Protein AF-A0A963RUG9-F1 (afdb_monomer)

Structure (mmCIF, N/CA/C/O backbone):
data_AF-A0A963RUG9-F1
#
_entry.id   AF-A0A963RUG9-F1
#
loop_
_atom_site.group_PDB
_atom_site.id
_atom_site.type_symbol
_atom_site.label_atom_id
_atom_site.label_alt_id
_atom_site.label_comp_id
_atom_site.label_asym_id
_atom_site.label_entity_id
_atom_site.label_seq_id
_atom_site.pdbx_PDB_ins_code
_atom_site.Cartn_x
_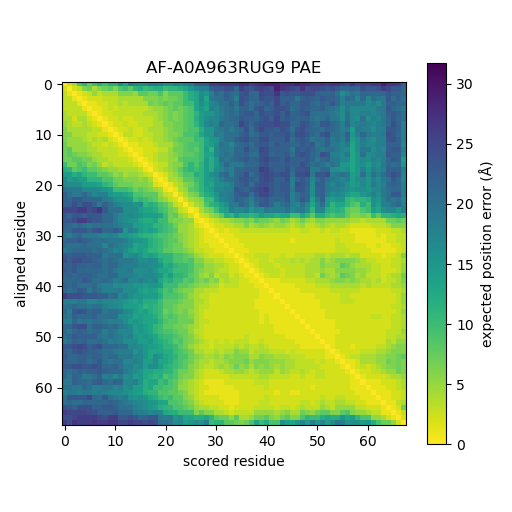atom_site.Cartn_y
_atom_site.Cartn_z
_atom_site.occupancy
_atom_site.B_iso_or_equiv
_atom_site.auth_seq_id
_atom_site.auth_comp_id
_atom_site.auth_asym_id
_atom_site.auth_atom_id
_atom_site.pdbx_PDB_model_num
ATOM 1 N N . MET A 1 1 ? -25.376 -5.326 55.608 1.00 60.09 1 MET A N 1
ATOM 2 C CA . MET A 1 1 ? -24.006 -5.633 55.115 1.00 60.09 1 MET A CA 1
ATOM 3 C C . MET A 1 1 ? -23.955 -5.937 53.611 1.00 60.09 1 MET A C 1
ATOM 5 O O . MET A 1 1 ? -22.894 -5.820 53.013 1.00 60.09 1 MET A O 1
ATOM 9 N N . THR A 1 2 ? -25.086 -6.276 52.986 1.00 70.88 2 THR A N 1
ATOM 10 C CA . THR A 1 2 ? -25.221 -6.554 51.547 1.00 70.88 2 THR A CA 1
ATOM 11 C C . THR A 1 2 ? -25.012 -5.317 50.666 1.00 70.88 2 THR A C 1
ATOM 13 O O . THR A 1 2 ? -24.190 -5.381 49.768 1.00 70.88 2 THR A O 1
ATOM 16 N N . LEU A 1 3 ? -25.619 -4.166 50.992 1.00 78.25 3 LEU A N 1
ATOM 17 C CA . LEU A 1 3 ? -25.565 -2.946 50.159 1.00 78.25 3 LEU A CA 1
ATOM 18 C C . LEU A 1 3 ? -24.145 -2.393 49.914 1.00 78.25 3 LEU A C 1
ATOM 20 O O . LEU A 1 3 ? -23.817 -1.962 48.814 1.00 78.25 3 LEU A O 1
ATOM 24 N N . ARG A 1 4 ? -23.274 -2.446 50.932 1.00 80.69 4 ARG A N 1
ATOM 25 C CA . ARG A 1 4 ? -21.866 -2.025 50.813 1.00 80.69 4 ARG A CA 1
ATOM 26 C C . ARG A 1 4 ? -21.077 -2.945 49.881 1.00 80.69 4 ARG A C 1
ATOM 28 O O . ARG A 1 4 ? -20.275 -2.467 49.090 1.00 80.69 4 ARG A O 1
ATOM 35 N N . ARG A 1 5 ? -21.335 -4.256 49.954 1.00 80.31 5 ARG A N 1
ATOM 36 C CA . ARG A 1 5 ? -20.718 -5.258 49.074 1.00 80.31 5 ARG A CA 1
ATOM 37 C C . ARG A 1 5 ? -21.161 -5.080 47.625 1.00 80.31 5 ARG A C 1
ATOM 39 O O . ARG A 1 5 ? -20.321 -5.196 46.741 1.00 80.31 5 ARG A O 1
ATOM 46 N N . THR A 1 6 ? -22.429 -4.745 47.387 1.00 82.75 6 THR A N 1
ATOM 47 C CA . THR A 1 6 ? -22.926 -4.471 46.033 1.00 82.75 6 THR A CA 1
ATOM 48 C C . THR A 1 6 ? -22.259 -3.236 45.437 1.00 82.75 6 THR A C 1
ATOM 50 O O . THR A 1 6 ? -21.782 -3.30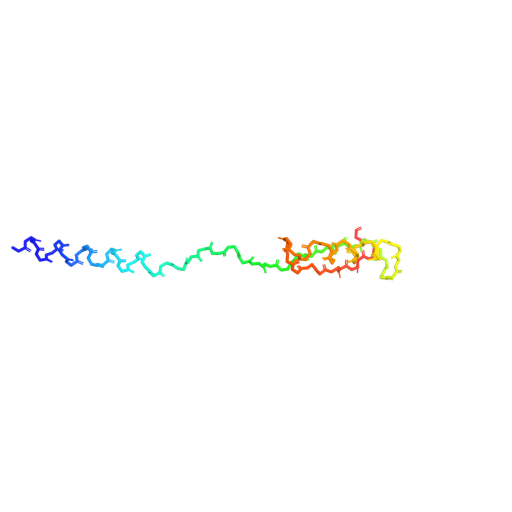3 44.314 1.00 82.75 6 THR A O 1
ATOM 53 N N . LEU A 1 7 ? -22.133 -2.144 46.201 1.00 85.25 7 LEU A N 1
ATOM 54 C CA . LEU A 1 7 ? -21.468 -0.920 45.732 1.00 85.25 7 LEU A CA 1
ATOM 55 C C . LEU A 1 7 ? -19.994 -1.148 45.362 1.00 85.25 7 LEU A C 1
ATOM 57 O O . LEU A 1 7 ? -19.540 -0.670 44.325 1.00 85.25 7 LEU A O 1
ATOM 61 N N . LEU A 1 8 ? -19.264 -1.913 46.179 1.00 88.12 8 LEU A N 1
ATOM 62 C CA . LEU A 1 8 ? -17.871 -2.283 45.902 1.00 88.12 8 LEU A CA 1
ATOM 63 C C . LEU A 1 8 ? -17.746 -3.143 44.635 1.00 88.12 8 LEU A C 1
ATOM 65 O O . LEU A 1 8 ? -16.882 -2.882 43.802 1.00 88.12 8 LEU A O 1
ATOM 69 N N . ALA A 1 9 ? -18.625 -4.134 44.463 1.00 83.31 9 ALA A N 1
ATOM 70 C CA . ALA A 1 9 ? -18.612 -5.011 43.293 1.00 83.31 9 ALA A CA 1
ATOM 71 C C . ALA A 1 9 ? -18.914 -4.249 41.991 1.00 83.31 9 ALA A C 1
ATOM 73 O O . ALA A 1 9 ? -18.214 -4.431 40.994 1.00 83.31 9 ALA A O 1
ATOM 74 N N . THR A 1 10 ? -19.903 -3.350 42.006 1.00 84.25 10 THR A N 1
ATOM 75 C CA . THR A 1 10 ? -20.256 -2.543 40.829 1.00 84.25 10 THR A CA 1
ATOM 76 C C . THR A 1 10 ? -19.144 -1.558 40.461 1.00 84.25 10 THR A C 1
ATOM 78 O O . THR A 1 10 ? -18.862 -1.369 39.280 1.00 84.25 10 THR A O 1
ATOM 81 N N . GLY A 1 11 ? -18.468 -0.968 41.455 1.00 86.62 11 GLY A N 1
ATOM 82 C CA . GLY A 1 11 ? -17.337 -0.066 41.218 1.00 86.62 11 GLY A CA 1
ATOM 83 C C . GLY A 1 11 ? -16.156 -0.754 40.526 1.00 86.62 11 GLY A C 1
ATOM 84 O O . GLY A 1 11 ? -15.588 -0.204 39.584 1.00 86.62 11 GLY A O 1
ATOM 85 N N . ILE A 1 12 ? -15.828 -1.982 40.940 1.00 86.25 12 ILE A N 1
ATOM 86 C CA . ILE A 1 12 ? -14.748 -2.776 40.329 1.00 86.25 12 ILE A CA 1
ATOM 87 C C . ILE A 1 12 ? -15.092 -3.152 38.880 1.00 86.25 12 ILE A C 1
ATOM 89 O O . ILE A 1 12 ? -14.240 -3.042 38.000 1.00 86.25 12 ILE A O 1
ATOM 93 N N . ALA A 1 13 ? -16.340 -3.545 38.611 1.00 83.75 13 ALA A N 1
ATOM 94 C CA . ALA A 1 13 ? -16.781 -3.899 37.262 1.00 83.75 13 ALA A CA 1
ATOM 95 C C . ALA A 1 13 ? -16.715 -2.706 36.289 1.00 83.75 13 ALA A C 1
ATOM 97 O O . ALA A 1 13 ? -16.279 -2.859 35.148 1.00 83.75 13 ALA A O 1
ATOM 98 N N . LEU A 1 14 ? -17.094 -1.508 36.744 1.00 85.00 14 LEU A N 1
ATOM 99 C CA . LEU A 1 14 ? -17.052 -0.301 35.916 1.00 85.00 14 LEU A CA 1
ATOM 100 C C . LEU A 1 14 ? -15.612 0.146 35.619 1.00 85.00 14 LEU A C 1
ATOM 102 O O . LEU A 1 14 ? -15.303 0.536 34.495 1.00 85.00 14 LEU A O 1
ATOM 106 N N . ALA A 1 15 ? -14.715 0.036 36.603 1.00 83.00 15 ALA A N 1
ATOM 107 C CA . ALA A 1 15 ? -13.296 0.334 36.416 1.00 83.00 15 ALA A CA 1
ATOM 108 C C . ALA A 1 15 ? -12.630 -0.621 35.408 1.00 83.00 15 ALA A C 1
ATOM 110 O O . ALA A 1 15 ? -11.812 -0.186 34.598 1.00 83.00 15 ALA A O 1
ATOM 111 N N . ALA A 1 16 ? -13.016 -1.902 35.405 1.00 80.69 16 ALA A N 1
ATOM 112 C CA . ALA A 1 16 ? -12.511 -2.879 34.441 1.00 80.69 16 ALA A CA 1
A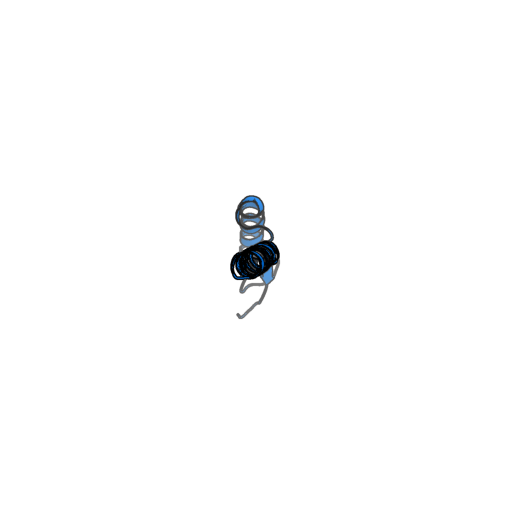TOM 113 C C . ALA A 1 16 ? -12.951 -2.572 32.997 1.00 80.69 16 ALA A C 1
ATOM 115 O O . ALA A 1 16 ? -12.168 -2.764 32.071 1.00 80.69 16 ALA A O 1
ATOM 116 N N . ALA A 1 17 ? -14.166 -2.047 32.799 1.00 78.75 17 ALA A N 1
ATOM 117 C CA . ALA A 1 17 ? -14.678 -1.684 31.475 1.00 78.75 17 ALA A CA 1
ATOM 118 C C . ALA A 1 17 ? -14.000 -0.437 30.871 1.00 78.75 17 ALA A C 1
ATOM 120 O O . ALA A 1 17 ? -13.903 -0.318 29.655 1.00 78.75 17 ALA A O 1
ATOM 121 N N . LEU A 1 18 ? -13.513 0.487 31.705 1.00 78.81 18 LEU A N 1
ATOM 122 C CA . LEU A 1 18 ? -12.802 1.693 31.253 1.00 78.81 18 LEU A CA 1
ATOM 123 C C . LEU A 1 18 ? -11.314 1.440 30.962 1.0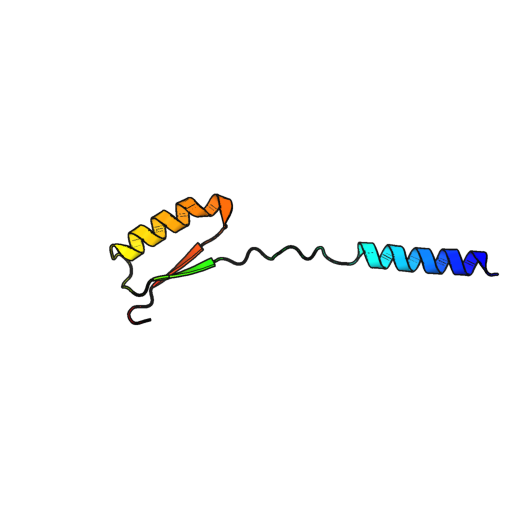0 78.81 18 LEU A C 1
ATOM 125 O O . LEU A 1 18 ? -10.684 2.226 30.258 1.00 78.81 18 LEU A O 1
ATOM 129 N N . GLY A 1 19 ? -10.746 0.363 31.512 1.00 73.38 19 GLY A N 1
ATOM 130 C CA . GLY A 1 19 ? -9.334 0.011 31.353 1.00 73.38 19 GLY A CA 1
ATOM 131 C C . GLY A 1 19 ? -9.017 -0.821 30.110 1.00 73.38 19 GLY A C 1
ATOM 132 O O . GLY A 1 19 ? -7.841 -1.034 29.815 1.00 73.38 19 GLY A O 1
ATOM 133 N N . THR A 1 20 ? -10.022 -1.310 29.377 1.00 73.19 20 THR A N 1
ATOM 134 C CA . THR A 1 20 ? -9.771 -2.059 28.143 1.00 73.19 20 THR A CA 1
ATOM 135 C C . THR A 1 20 ? -9.340 -1.089 27.044 1.00 73.19 20 THR A C 1
ATOM 137 O O . THR A 1 20 ? -10.145 -0.230 26.669 1.00 73.19 20 THR A O 1
ATOM 140 N N . PRO A 1 21 ? -8.111 -1.194 26.502 1.00 71.12 21 PRO A N 1
ATOM 141 C CA . PRO A 1 21 ? -7.739 -0.399 25.342 1.00 71.12 21 PRO A CA 1
ATOM 142 C C . PRO A 1 21 ? -8.734 -0.703 24.224 1.00 71.12 21 PRO A C 1
ATOM 144 O O . PRO A 1 21 ? -9.037 -1.872 23.968 1.00 71.12 21 PRO A O 1
ATOM 147 N N . LEU A 1 22 ? -9.256 0.337 23.565 1.00 69.69 22 LEU A N 1
ATOM 148 C CA . LEU A 1 22 ? -10.006 0.131 22.332 1.00 69.69 22 LEU A CA 1
ATOM 149 C C . LEU A 1 22 ? -9.109 -0.694 21.411 1.00 69.69 22 LEU A C 1
ATOM 151 O O . LEU A 1 22 ? -7.985 -0.283 21.114 1.00 69.69 22 LEU A O 1
ATOM 155 N N . ALA A 1 23 ? -9.603 -1.848 20.970 1.00 65.75 23 ALA A N 1
ATOM 156 C CA . ALA A 1 23 ? -8.989 -2.615 19.902 1.00 65.75 23 ALA A CA 1
ATOM 157 C C . ALA A 1 23 ? -9.127 -1.813 18.598 1.00 65.75 23 ALA A C 1
ATOM 159 O O . ALA A 1 23 ? -9.957 -2.104 17.743 1.00 65.75 23 ALA A O 1
ATOM 160 N N . GLY A 1 24 ? -8.353 -0.736 18.476 1.00 61.78 24 GLY A N 1
ATOM 161 C CA . GLY A 1 24 ? -8.160 -0.039 17.222 1.00 61.78 24 GLY A CA 1
ATOM 162 C C . GLY A 1 24 ? -7.390 -0.978 16.310 1.00 61.78 24 GLY A C 1
ATOM 163 O O . GLY A 1 24 ? -6.332 -1.481 16.693 1.00 61.78 24 GLY A O 1
ATOM 164 N N . ALA A 1 25 ? -7.923 -1.241 15.118 1.00 63.81 25 ALA A N 1
ATOM 165 C CA . ALA A 1 25 ? -7.157 -1.899 14.075 1.00 63.81 25 ALA A CA 1
ATOM 166 C C . ALA A 1 25 ? -5.875 -1.079 13.872 1.00 63.81 25 ALA A C 1
ATOM 168 O O . ALA A 1 25 ? -5.937 0.071 13.442 1.00 63.81 25 ALA A O 1
ATOM 169 N N . GLN A 1 26 ? -4.721 -1.626 14.265 1.00 63.69 26 GLN A N 1
ATOM 170 C CA . GLN A 1 26 ? -3.449 -0.958 14.025 1.00 63.69 26 GLN A CA 1
ATOM 171 C C . GLN A 1 26 ? -3.322 -0.742 12.521 1.00 63.69 26 GLN A C 1
ATOM 173 O O . GLN A 1 26 ? -3.334 -1.710 11.758 1.00 63.69 26 GLN A O 1
ATOM 178 N N . THR A 1 27 ? -3.188 0.515 12.104 1.00 71.25 27 THR A N 1
ATOM 179 C CA . THR A 1 27 ? -2.934 0.891 10.714 1.00 71.25 27 THR A CA 1
ATOM 180 C C . THR A 1 27 ? -1.512 0.467 10.348 1.00 71.25 27 THR A C 1
ATOM 182 O O . THR A 1 27 ? -0.577 1.267 10.356 1.00 71.25 27 THR A O 1
ATOM 185 N N . LYS A 1 28 ? -1.309 -0.834 10.121 1.00 82.88 28 LYS A N 1
ATOM 186 C CA . LYS A 1 28 ? -0.044 -1.350 9.604 1.00 82.88 28 LYS A CA 1
ATOM 187 C C . LYS A 1 28 ? 0.093 -0.921 8.145 1.00 82.88 28 LYS A C 1
ATOM 189 O O . LYS A 1 28 ? -0.896 -0.977 7.414 1.00 82.88 28 LYS A O 1
ATOM 194 N N . PRO A 1 29 ? 1.297 -0.510 7.720 1.00 88.69 29 PRO A N 1
ATOM 195 C CA . PRO A 1 29 ? 1.532 -0.217 6.320 1.00 88.69 29 PRO A CA 1
ATOM 196 C C . PRO A 1 29 ? 1.261 -1.462 5.470 1.00 88.69 29 PRO A C 1
ATOM 198 O O . PRO A 1 29 ? 1.578 -2.586 5.866 1.00 88.69 29 PRO A O 1
ATOM 201 N N . ILE A 1 30 ? 0.662 -1.256 4.304 1.00 91.12 30 ILE A N 1
ATOM 202 C CA . ILE A 1 30 ? 0.390 -2.318 3.336 1.00 91.12 30 ILE A CA 1
ATOM 203 C C . ILE A 1 30 ? 1.663 -2.562 2.534 1.00 91.12 30 ILE A C 1
ATOM 205 O O . ILE A 1 30 ? 2.231 -1.624 1.988 1.00 91.12 30 ILE A O 1
ATOM 209 N N . HIS A 1 31 ? 2.093 -3.816 2.430 1.00 93.31 31 HIS A N 1
ATOM 210 C CA . HIS A 1 31 ? 3.244 -4.207 1.621 1.00 93.31 31 HIS A CA 1
ATOM 211 C C . HIS A 1 31 ? 2.768 -4.706 0.255 1.00 93.31 31 HIS A C 1
ATOM 213 O O . HIS A 1 31 ? 2.118 -5.748 0.161 1.00 93.31 31 HIS A O 1
ATOM 219 N N . LEU A 1 32 ? 3.070 -3.957 -0.801 1.00 93.50 32 LEU A N 1
ATOM 220 C CA . LEU A 1 32 ? 2.742 -4.306 -2.178 1.00 93.50 32 LEU A CA 1
ATOM 221 C C . LEU A 1 32 ? 3.970 -4.918 -2.854 1.00 93.50 32 LEU A C 1
ATOM 223 O O . LEU A 1 32 ? 4.947 -4.223 -3.130 1.00 93.50 32 LEU A O 1
ATOM 227 N N . ILE A 1 33 ? 3.908 -6.219 -3.132 1.00 94.00 33 ILE A N 1
ATOM 228 C CA . ILE A 1 33 ? 4.982 -6.940 -3.820 1.00 94.00 33 ILE A CA 1
ATOM 229 C C . ILE A 1 33 ? 4.860 -6.705 -5.326 1.00 94.00 33 ILE A C 1
ATOM 231 O O . ILE A 1 33 ? 3.835 -7.013 -5.932 1.00 94.00 33 ILE A O 1
ATOM 235 N N . VAL A 1 34 ? 5.928 -6.198 -5.934 1.00 95.06 34 VAL A N 1
ATOM 236 C CA . VAL A 1 34 ? 6.048 -6.033 -7.385 1.00 95.06 34 VAL A CA 1
ATOM 237 C C . VAL A 1 34 ? 7.080 -7.050 -7.885 1.00 95.06 34 VAL A C 1
ATOM 239 O O . VAL A 1 34 ? 8.264 -6.887 -7.579 1.00 95.06 34 VAL A O 1
ATOM 242 N N . PRO A 1 35 ? 6.689 -8.088 -8.654 1.00 92.25 35 PRO A N 1
ATOM 243 C CA . PRO A 1 35 ? 7.586 -9.176 -9.061 1.00 92.25 35 PRO A CA 1
ATOM 244 C C . PRO A 1 35 ? 8.527 -8.797 -10.223 1.00 92.25 35 PRO A C 1
ATOM 246 O O . PRO A 1 35 ? 8.844 -9.601 -11.095 1.00 92.25 35 PRO A O 1
ATOM 249 N N . TYR A 1 36 ? 8.965 -7.539 -10.260 1.00 90.06 36 TYR A N 1
ATOM 250 C CA . TYR A 1 36 ? 9.768 -6.947 -11.326 1.00 90.06 36 TYR A CA 1
ATOM 251 C C . TYR A 1 36 ? 10.799 -5.981 -10.744 1.00 90.06 36 TYR A C 1
ATOM 253 O O . TYR A 1 36 ? 10.696 -5.557 -9.592 1.00 90.06 36 TYR A O 1
ATOM 261 N N . ALA A 1 37 ? 11.798 -5.626 -11.554 1.00 89.50 37 ALA A N 1
ATOM 262 C CA . ALA A 1 37 ? 12.811 -4.647 -11.180 1.00 89.50 37 ALA A CA 1
ATOM 263 C C . ALA A 1 37 ? 12.195 -3.267 -10.876 1.00 89.50 37 ALA A C 1
ATOM 265 O O . ALA A 1 37 ? 11.219 -2.848 -11.507 1.00 89.50 37 ALA A O 1
ATOM 266 N N . ALA A 1 38 ? 12.801 -2.554 -9.923 1.00 90.31 38 ALA A N 1
ATOM 267 C CA . ALA A 1 38 ? 12.440 -1.177 -9.605 1.00 90.31 38 ALA A CA 1
ATOM 268 C C . ALA A 1 38 ? 12.627 -0.265 -10.830 1.00 90.31 38 ALA A C 1
ATOM 270 O O . ALA A 1 38 ? 13.546 -0.464 -11.627 1.00 90.31 38 ALA A O 1
ATOM 271 N N . GLY A 1 39 ? 11.752 0.729 -10.992 1.00 90.06 39 GLY A N 1
ATOM 272 C CA . GLY A 1 39 ? 11.775 1.641 -12.141 1.00 90.06 39 GLY A CA 1
ATOM 273 C C . GLY A 1 39 ? 11.202 1.077 -13.450 1.00 90.06 39 GLY A C 1
ATOM 274 O O . GLY A 1 39 ? 11.135 1.804 -14.438 1.00 90.06 39 GLY A O 1
ATOM 275 N N . GLY A 1 40 ? 10.755 -0.184 -13.479 1.00 92.62 40 GLY A N 1
ATOM 276 C CA . GLY A 1 40 ? 9.997 -0.725 -14.608 1.00 92.62 40 GLY A CA 1
ATOM 277 C C . GLY A 1 40 ? 8.570 -0.154 -14.694 1.00 92.62 40 GLY A C 1
ATOM 278 O O . GLY A 1 40 ? 8.084 0.441 -13.729 1.00 92.62 40 GLY A O 1
ATOM 279 N N . PRO A 1 41 ? 7.840 -0.388 -15.802 1.00 92.69 41 PRO A N 1
ATOM 280 C CA . PRO A 1 41 ? 6.474 0.117 -15.979 1.00 92.69 41 PRO A CA 1
ATOM 281 C C . PRO A 1 41 ? 5.537 -0.255 -14.821 1.00 92.69 41 PRO A C 1
ATOM 283 O O . PRO A 1 41 ? 4.748 0.567 -14.367 1.00 92.69 41 PRO A O 1
ATOM 286 N N . LEU A 1 42 ? 5.682 -1.473 -14.289 1.00 92.88 42 LEU A N 1
ATOM 287 C CA . LEU A 1 42 ? 4.876 -1.966 -13.173 1.00 92.88 42 LEU A CA 1
ATOM 288 C C . LEU A 1 42 ? 5.210 -1.297 -11.836 1.00 92.88 42 LEU A C 1
ATOM 290 O O . LEU A 1 42 ? 4.302 -1.059 -11.047 1.00 92.88 42 LEU A O 1
ATOM 294 N N . ASP A 1 43 ? 6.474 -0.941 -11.588 1.00 94.69 43 ASP A N 1
ATOM 295 C CA . ASP A 1 43 ? 6.857 -0.175 -10.395 1.00 94.69 43 ASP A CA 1
ATOM 296 C C . ASP A 1 43 ? 6.273 1.244 -10.448 1.00 94.69 43 ASP A C 1
ATOM 298 O O . ASP A 1 43 ? 5.746 1.747 -9.457 1.00 94.69 43 ASP A O 1
ATOM 302 N N . VAL A 1 44 ? 6.282 1.868 -11.630 1.00 95.12 44 VAL A N 1
ATOM 303 C CA . VAL A 1 44 ? 5.679 3.193 -11.841 1.00 95.12 44 VAL A CA 1
ATOM 304 C C . VAL A 1 44 ? 4.169 3.152 -11.596 1.00 95.12 44 VAL A C 1
ATOM 306 O O . VAL A 1 44 ? 3.643 3.993 -10.863 1.00 95.12 44 VAL A O 1
ATOM 309 N N . THR A 1 45 ? 3.465 2.157 -12.143 1.00 95.06 45 THR A N 1
ATOM 310 C CA . THR A 1 45 ? 2.027 1.979 -11.888 1.00 95.06 45 THR A CA 1
ATOM 311 C C . THR A 1 45 ? 1.740 1.694 -10.412 1.00 95.06 45 THR A C 1
ATOM 313 O O . THR A 1 45 ? 0.802 2.266 -9.858 1.00 95.06 45 THR A O 1
ATOM 316 N N . ALA A 1 46 ? 2.558 0.871 -9.748 1.00 94.94 46 ALA A N 1
ATOM 317 C CA . ALA A 1 46 ? 2.418 0.584 -8.320 1.00 94.94 46 ALA A CA 1
ATOM 318 C C . ALA A 1 46 ? 2.586 1.846 -7.457 1.00 94.94 46 ALA A C 1
ATOM 320 O O . ALA A 1 46 ? 1.816 2.050 -6.519 1.00 94.94 46 ALA A O 1
ATOM 321 N N . ARG A 1 47 ? 3.536 2.727 -7.798 1.00 94.81 47 ARG A N 1
ATOM 322 C CA . ARG A 1 47 ? 3.736 4.025 -7.123 1.00 94.81 47 ARG A CA 1
ATOM 323 C C . ARG A 1 47 ? 2.554 4.965 -7.319 1.00 94.81 47 ARG A C 1
ATOM 325 O O . ARG A 1 47 ? 2.095 5.5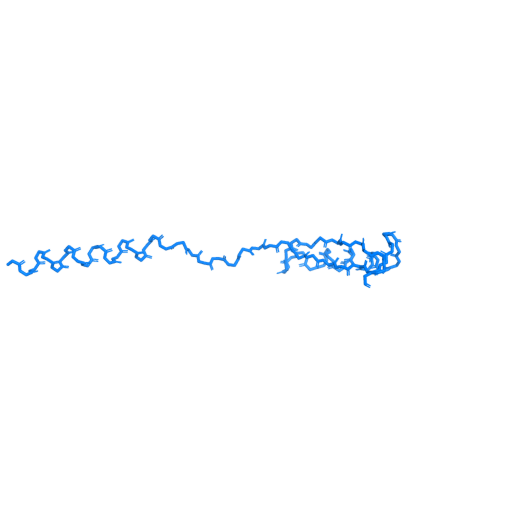64 -6.351 1.00 94.81 47 ARG A O 1
ATOM 332 N N . ALA A 1 48 ? 2.029 5.053 -8.539 1.00 95.56 48 ALA A N 1
ATOM 333 C CA . ALA A 1 48 ? 0.840 5.855 -8.818 1.00 95.56 48 ALA A CA 1
ATOM 334 C C . ALA A 1 48 ? -0.381 5.351 -8.024 1.00 95.56 48 ALA A C 1
ATOM 336 O O . ALA A 1 48 ? -1.099 6.146 -7.418 1.00 95.56 48 ALA A O 1
ATOM 337 N N . LEU A 1 49 ? -0.573 4.028 -7.964 1.00 94.50 49 LEU A N 1
ATOM 338 C CA . LEU A 1 49 ? -1.627 3.410 -7.160 1.00 94.50 49 LEU A CA 1
ATOM 339 C C . 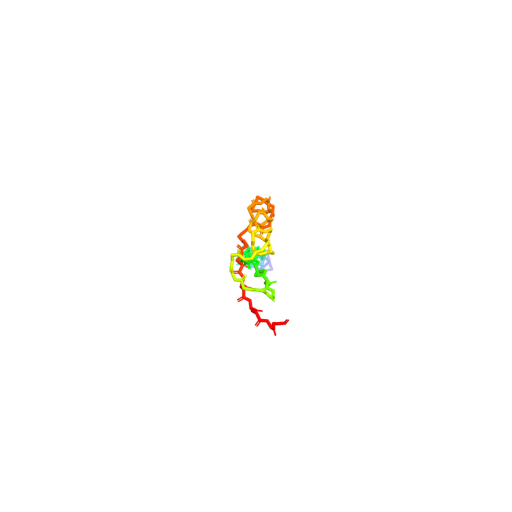LEU A 1 49 ? -1.448 3.710 -5.666 1.00 94.50 49 LEU A C 1
ATOM 341 O O . LEU A 1 49 ? -2.413 4.095 -5.010 1.00 94.50 49 LEU A O 1
ATOM 345 N N . ALA A 1 50 ? -0.227 3.561 -5.141 1.00 94.31 50 ALA A N 1
ATOM 346 C CA . ALA A 1 50 ? 0.100 3.816 -3.739 1.00 94.31 50 ALA A CA 1
ATOM 347 C C . ALA A 1 50 ? -0.238 5.254 -3.311 1.00 94.31 50 ALA A C 1
ATOM 349 O O . ALA A 1 50 ? -0.829 5.450 -2.249 1.00 94.31 50 ALA A O 1
ATOM 350 N N . GLU A 1 51 ? 0.067 6.249 -4.148 1.00 94.25 51 GLU A N 1
ATOM 351 C CA . GLU A 1 51 ? -0.302 7.644 -3.874 1.00 94.25 51 GLU A CA 1
ATOM 352 C C . GLU A 1 51 ? -1.821 7.860 -3.901 1.00 94.25 51 GLU A C 1
ATOM 354 O O . GLU A 1 51 ? -2.360 8.550 -3.035 1.00 94.25 51 GLU A O 1
ATOM 359 N N . GLN A 1 52 ? -2.538 7.227 -4.833 1.00 94.00 52 GLN A N 1
ATOM 360 C CA . GLN A 1 52 ? -3.991 7.380 -4.940 1.00 94.00 52 GLN A CA 1
ATOM 361 C C . GLN A 1 52 ? -4.745 6.765 -3.750 1.00 94.00 52 GLN A C 1
ATOM 363 O O 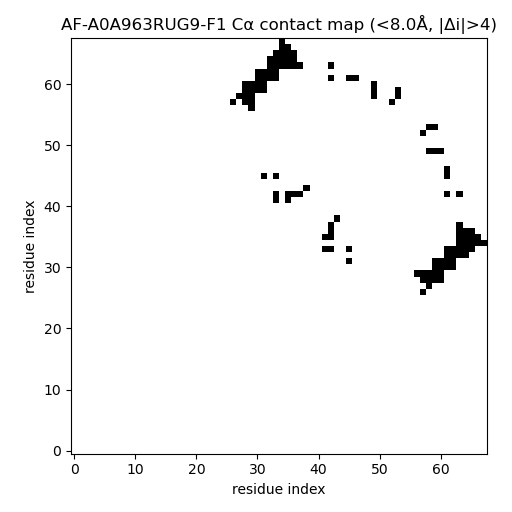. GLN A 1 52 ? -5.753 7.315 -3.303 1.00 94.00 52 GLN A O 1
ATOM 368 N N . VAL A 1 53 ? -4.267 5.638 -3.216 1.00 93.25 53 VAL A N 1
ATOM 369 C CA . VAL A 1 53 ? -4.922 4.947 -2.089 1.00 93.25 53 VAL A CA 1
ATOM 370 C C . VAL A 1 53 ? -4.464 5.440 -0.717 1.00 93.25 53 VAL A C 1
ATOM 372 O O . VAL A 1 53 ? -5.050 5.056 0.294 1.00 93.25 53 VAL A O 1
ATOM 375 N N . LYS A 1 54 ? -3.460 6.320 -0.656 1.00 87.62 54 LYS A N 1
ATOM 376 C CA . LYS A 1 54 ? -2.897 6.847 0.595 1.00 87.62 54 LYS A CA 1
ATOM 377 C C . LYS A 1 54 ? -3.949 7.452 1.527 1.00 87.62 54 LYS A C 1
ATOM 379 O O . LYS A 1 54 ? -3.849 7.306 2.742 1.00 87.62 54 LYS A O 1
ATOM 384 N N . GLY A 1 55 ? -4.967 8.107 0.963 1.00 87.25 55 GLY A N 1
ATOM 385 C CA . GLY A 1 55 ? -6.051 8.730 1.728 1.00 87.25 55 GLY A CA 1
ATOM 386 C C . GLY A 1 55 ? -7.055 7.746 2.340 1.00 87.25 55 GLY A C 1
ATOM 387 O O . GLY A 1 55 ? -7.680 8.079 3.342 1.00 87.25 55 GLY A O 1
ATOM 388 N N . SER A 1 56 ? -7.213 6.549 1.768 1.00 87.62 56 SER A N 1
ATOM 389 C CA . SER A 1 56 ? -8.207 5.558 2.207 1.00 87.62 56 SER A CA 1
ATOM 390 C C . SER A 1 56 ? -7.593 4.364 2.938 1.00 87.62 56 SER A C 1
ATOM 392 O O . SER A 1 56 ? -8.166 3.884 3.912 1.00 87.62 56 SER A O 1
ATOM 394 N N . LEU A 1 57 ? -6.436 3.886 2.479 1.00 85.44 57 LEU A N 1
ATOM 395 C CA . LEU A 1 57 ? -5.761 2.688 2.984 1.00 85.44 57 LEU A CA 1
ATOM 396 C C . LEU A 1 57 ? -4.531 2.999 3.850 1.00 85.44 57 LEU A C 1
ATOM 398 O O . LEU A 1 57 ? -4.006 2.107 4.513 1.00 85.44 57 LEU A O 1
ATOM 402 N N . GLY A 1 58 ? -4.079 4.254 3.876 1.00 87.38 58 GLY A N 1
ATOM 403 C CA . GLY A 1 58 ? -2.876 4.661 4.596 1.00 87.38 58 GLY A CA 1
ATOM 404 C C . GLY A 1 58 ? -1.591 4.331 3.833 1.00 87.38 58 GLY A C 1
ATOM 405 O O . GLY A 1 58 ? -1.558 4.294 2.605 1.00 87.38 58 GLY A O 1
ATOM 406 N N . THR A 1 59 ? -0.494 4.150 4.564 1.00 91.12 59 THR A N 1
ATOM 407 C CA . THR A 1 59 ? 0.842 3.980 3.980 1.00 91.12 59 THR A CA 1
ATOM 408 C C . THR A 1 59 ? 0.964 2.663 3.212 1.00 91.12 59 THR A C 1
ATOM 410 O O . THR A 1 59 ? 0.771 1.591 3.783 1.00 91.12 59 THR A O 1
ATOM 413 N N . VAL A 1 60 ? 1.371 2.7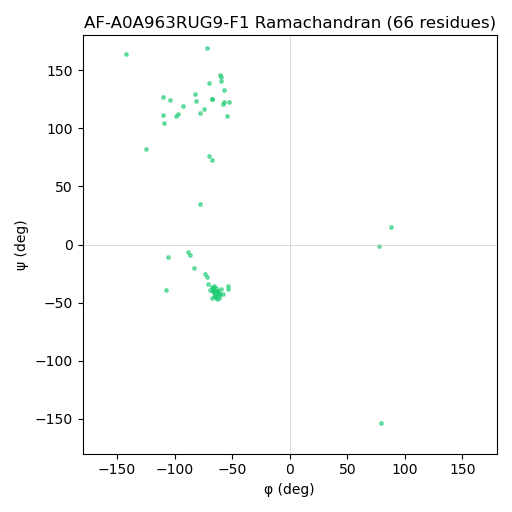38 1.944 1.00 93.81 60 VAL A N 1
ATOM 414 C CA . VAL A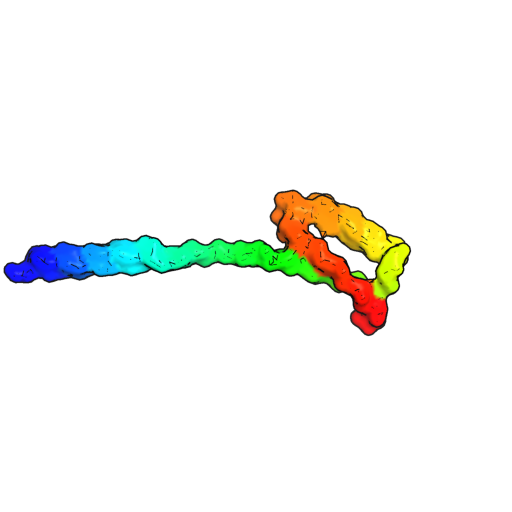 1 60 ? 1.716 1.576 1.113 1.00 93.81 60 VAL A CA 1
ATOM 415 C C . VAL A 1 60 ? 3.226 1.559 0.868 1.00 93.81 60 VAL A C 1
ATOM 417 O O . VAL A 1 60 ? 3.800 2.550 0.422 1.00 93.81 60 VAL A O 1
ATOM 420 N N . ILE A 1 61 ? 3.869 0.433 1.165 1.00 93.94 61 ILE A N 1
ATOM 421 C CA . ILE A 1 61 ? 5.292 0.167 0.942 1.00 93.94 61 ILE A CA 1
ATOM 422 C C . ILE A 1 61 ? 5.412 -0.746 -0.274 1.00 93.94 61 ILE A C 1
ATOM 424 O O . ILE A 1 61 ? 4.830 -1.826 -0.303 1.00 93.94 61 ILE A O 1
ATOM 428 N N . ILE A 1 62 ? 6.176 -0.319 -1.275 1.00 94.88 62 ILE A N 1
ATOM 429 C CA . ILE A 1 62 ? 6.408 -1.095 -2.496 1.00 94.88 62 ILE A CA 1
ATOM 430 C C . ILE A 1 62 ? 7.678 -1.925 -2.317 1.00 94.88 62 ILE A C 1
ATOM 432 O O . ILE A 1 62 ? 8.759 -1.374 -2.108 1.00 94.88 62 ILE A O 1
ATOM 436 N N . GLU A 1 63 ? 7.544 -3.247 -2.401 1.00 94.50 63 GLU A N 1
ATOM 437 C CA . GLU A 1 63 ? 8.650 -4.202 -2.344 1.00 94.50 63 GLU A CA 1
ATOM 438 C C . GLU A 1 63 ? 8.878 -4.822 -3.724 1.00 94.50 63 GLU A C 1
ATOM 440 O O . GLU A 1 63 ? 8.137 -5.705 -4.161 1.00 94.50 63 GLU A O 1
ATOM 445 N N . ASN A 1 64 ? 9.928 -4.387 -4.418 1.00 94.81 64 ASN A N 1
ATOM 446 C CA . ASN A 1 64 ? 10.326 -4.989 -5.686 1.00 94.81 64 ASN A CA 1
ATOM 447 C C . ASN A 1 64 ? 11.077 -6.307 -5.422 1.00 94.81 64 ASN A C 1
ATOM 449 O O . ASN A 1 64 ? 12.185 -6.293 -4.882 1.00 94.81 64 ASN A O 1
ATOM 453 N N . LYS A 1 65 ? 10.486 -7.444 -5.805 1.00 90.88 65 LYS A N 1
ATOM 454 C CA . LYS A 1 65 ? 11.078 -8.788 -5.677 1.00 90.88 65 LYS A CA 1
ATOM 455 C C . LYS A 1 65 ? 11.105 -9.480 -7.041 1.00 90.88 65 LYS A C 1
ATOM 457 O O . LYS A 1 65 ? 10.194 -10.244 -7.347 1.00 90.88 65 LYS A O 1
ATOM 462 N N . PRO A 1 66 ? 12.111 -9.205 -7.891 1.00 83.75 66 PRO A N 1
ATOM 463 C CA . PRO A 1 66 ? 12.240 -9.881 -9.178 1.00 83.75 66 PRO A CA 1
ATOM 464 C C . PRO A 1 66 ? 12.305 -11.402 -8.974 1.00 83.75 66 PRO A C 1
ATOM 466 O O . PRO A 1 66 ? 13.177 -11.881 -8.252 1.00 83.75 66 PRO A O 1
ATOM 469 N N . GLY A 1 67 ? 11.385 -12.147 -9.593 1.00 79.94 67 GLY A N 1
ATOM 470 C CA . GLY A 1 67 ? 11.321 -13.611 -9.475 1.00 79.94 67 GLY A CA 1
ATOM 471 C C . GLY A 1 67 ? 10.505 -14.160 -8.296 1.00 79.94 67 GLY A C 1
ATOM 472 O O . GLY A 1 67 ? 10.671 -15.333 -7.968 1.00 79.94 67 GLY A O 1
ATOM 473 N N . ALA A 1 68 ? 9.672 -13.329 -7.658 1.00 66.44 68 ALA A N 1
ATOM 474 C CA . ALA A 1 68 ? 8.638 -13.768 -6.713 1.00 66.44 68 ALA A CA 1
ATOM 475 C C . ALA A 1 68 ? 7.454 -14.469 -7.398 1.00 66.44 68 ALA A C 1
ATOM 477 O O . ALA A 1 68 ? 7.177 -14.148 -8.577 1.00 66.44 68 ALA A O 1
#

Sequence (68 aa):
MTLRRTLLATGIALAAALGTPLAGAQTKPIHLIVPYAAGGPLDVTARALAEQVKGSLGTVIIENKPGA

pLDDT: mean 85.28, std 9.67, range [60.09, 95.56]

Nearest PDB structures (foldseek):
  2x7m-assembly1_A  TM=5.876E-01  e=5.043E-01  Methanopyrus kandleri AV19
  7cfy-assembly1_A  TM=3.631E-01  e=6.090E+00  Escherichia coli K-12

Radius of gyration: 24.66 Å; Cα contacts (8 Å, |Δi|>4): 60; chains: 1; bounding box: 38×22×71 Å

Solvent-accessible surface area (backbone atoms only — not comparable to full-atom values): 4195 Å² total; per-residue (Å²): 122,63,69,64,53,50,54,54,53,52,53,52,55,54,52,56,66,72,66,57,75,78,86,65,81,76,88,64,66,44,78,46,77,38,61,40,59,78,86,36,76,66,42,53,52,50,52,56,49,37,63,69,39,34,88,82,69,40,56,59,44,80,42,64,38,65,84,106

Mean predicted aligned error: 10.69 Å

Foldseek 3Di:
DVVVVVVVVVVVVVVVVVPDPPPDPPLDAAEAEDQADQPDPSNVVVVVVQVVCCVPSNHHHYHYHHPD

Secondary structure (DSSP, 8-state):
-HHHHHHHHHHHHHHHHHSSPP-----PPEEEEESS-TTSHHHHHHHHHHHHHHHHH--EEEEE-TT-